Protein AF-F2Z418-F1 (afdb_monomer_lite)

Foldseek 3Di:
DDDPPPDPVVVVVVVVVVVVVVVVVPPPPPQQFDQDPNDTHGDLVVLVVLLVVLVVVLVVLVVVLVVVVCVVCVVPPCPPVDDPPPDPCPPQDDDPDPVSVVPDDPLVNLVSLLVVLVVCLVVLVVVLVVLVVDPPRDPSSNVSSVVSNVSSVSSNVSSVSSNVCVVPPVVVVVVVVVD

Organism: Mus musculus (NCBI:txid10090)

Structure (mmCIF, N/CA/C/O backbone):
data_AF-F2Z418-F1
#
_entry.id   AF-F2Z418-F1
#
loop_
_atom_site.group_PDB
_atom_site.id
_atom_site.type_symbol
_atom_site.label_atom_id
_atom_site.label_alt_id
_atom_site.label_comp_id
_atom_site.label_asym_id
_atom_site.label_entity_id
_atom_site.label_seq_id
_atom_site.pdbx_PDB_ins_code
_atom_site.Cartn_x
_atom_site.Cartn_y
_atom_site.Cartn_z
_atom_site.occupancy
_atom_site.B_iso_or_equiv
_atom_site.auth_seq_id
_atom_site.auth_comp_id
_atom_site.auth_asym_id
_atom_site.auth_atom_id
_atom_site.pdbx_PDB_model_num
ATOM 1 N N . MET A 1 1 ? 20.735 75.471 -11.547 1.00 43.81 1 MET A N 1
ATOM 2 C CA . MET A 1 1 ? 19.472 74.752 -11.283 1.00 43.81 1 MET A CA 1
ATOM 3 C C . MET A 1 1 ? 19.296 73.677 -12.340 1.00 43.81 1 MET A C 1
ATOM 5 O O . MET A 1 1 ? 19.101 74.031 -13.490 1.00 43.81 1 MET A O 1
ATOM 9 N N . LEU A 1 2 ? 19.394 72.404 -11.956 1.00 33.88 2 LEU A N 1
ATOM 10 C CA . LEU A 1 2 ? 18.584 71.303 -12.493 1.00 33.88 2 LEU A CA 1
ATOM 11 C C . LEU A 1 2 ? 18.758 70.121 -11.517 1.00 33.88 2 LEU A C 1
ATOM 13 O O . LEU A 1 2 ? 19.900 69.720 -11.293 1.00 33.88 2 LEU A O 1
ATOM 17 N N . PRO A 1 3 ? 17.700 69.610 -10.867 1.00 46.19 3 PRO A N 1
ATOM 18 C CA . PRO A 1 3 ? 17.830 68.456 -9.989 1.00 46.19 3 PRO A CA 1
ATOM 19 C C . PRO A 1 3 ? 17.928 67.183 -10.838 1.00 46.19 3 PRO A C 1
ATOM 21 O O . PRO A 1 3 ? 17.143 66.981 -11.765 1.00 46.19 3 PRO A O 1
ATOM 24 N N . SER A 1 4 ? 18.899 66.326 -10.527 1.00 49.91 4 SER A N 1
ATOM 25 C CA . SER A 1 4 ? 18.978 64.977 -11.076 1.00 49.91 4 SER A CA 1
ATOM 26 C C . SER A 1 4 ? 17.760 64.180 -10.605 1.00 49.91 4 SER A C 1
ATOM 28 O O . SER A 1 4 ? 17.592 63.900 -9.419 1.00 49.91 4 SER A O 1
ATOM 30 N N . LEU A 1 5 ? 16.881 63.830 -11.545 1.00 47.84 5 LEU A N 1
ATOM 31 C CA . LEU A 1 5 ? 15.808 62.872 -11.309 1.00 47.84 5 LEU A CA 1
ATOM 32 C C . LEU A 1 5 ? 16.441 61.514 -11.004 1.00 47.84 5 LEU A C 1
ATOM 34 O O . LEU A 1 5 ? 16.926 60.823 -11.898 1.00 47.84 5 LEU A O 1
ATOM 38 N N . ILE A 1 6 ? 16.437 61.142 -9.725 1.00 53.72 6 ILE A N 1
ATOM 39 C CA . ILE A 1 6 ? 16.646 59.766 -9.282 1.00 53.72 6 ILE A CA 1
ATOM 40 C C . ILE A 1 6 ? 15.606 58.920 -10.016 1.00 53.72 6 ILE A C 1
ATOM 42 O O . ILE A 1 6 ? 14.406 59.042 -9.785 1.00 53.72 6 ILE A O 1
ATOM 46 N N . GLN A 1 7 ? 16.095 58.135 -10.970 1.00 57.09 7 GLN A N 1
ATOM 47 C CA . GLN A 1 7 ? 15.332 57.346 -11.922 1.00 57.09 7 GLN A CA 1
ATOM 48 C C . GLN A 1 7 ? 14.383 56.376 -11.186 1.00 57.09 7 GLN A C 1
ATOM 50 O O . GLN A 1 7 ? 14.844 55.346 -10.683 1.00 57.09 7 GLN A O 1
ATOM 55 N N . PRO A 1 8 ? 13.057 56.636 -11.166 1.00 55.50 8 PRO A N 1
ATOM 56 C CA . PRO A 1 8 ? 12.085 55.776 -10.480 1.00 55.50 8 PRO A CA 1
ATOM 57 C C . PRO A 1 8 ? 12.029 54.370 -11.094 1.00 55.50 8 PRO A C 1
ATOM 59 O O . PRO A 1 8 ? 11.640 53.404 -10.443 1.00 55.50 8 PRO A O 1
ATOM 62 N N . CYS A 1 9 ? 12.479 54.241 -12.347 1.00 56.84 9 CYS A N 1
ATOM 63 C CA . CYS A 1 9 ? 12.524 52.973 -13.065 1.00 56.84 9 CYS A CA 1
ATOM 64 C C . CYS A 1 9 ? 13.502 51.966 -12.446 1.00 56.84 9 CYS A C 1
ATOM 66 O O . CYS A 1 9 ? 13.257 50.772 -12.554 1.00 56.84 9 CYS A O 1
ATOM 68 N N . SER A 1 10 ? 14.579 52.416 -11.785 1.00 62.06 10 SER A N 1
ATOM 69 C CA . SER A 1 10 ? 15.568 51.504 -11.184 1.00 62.06 10 SER A CA 1
ATOM 70 C C . SER A 1 10 ? 14.983 50.765 -9.976 1.00 62.06 10 SER A C 1
ATOM 72 O O . SER A 1 10 ? 15.127 49.553 -9.841 1.00 62.06 10 SER A O 1
ATOM 74 N N . TRP A 1 11 ? 14.226 51.480 -9.139 1.00 60.66 11 TRP A N 1
ATOM 75 C CA . TRP A 1 11 ? 13.575 50.901 -7.962 1.00 60.66 11 TRP A CA 1
ATOM 76 C C . TRP A 1 11 ? 12.407 49.995 -8.342 1.00 60.66 11 TRP A C 1
ATOM 78 O O . TRP A 1 11 ? 12.240 48.937 -7.744 1.00 60.66 11 TRP A O 1
ATOM 88 N N . ILE A 1 12 ? 11.645 50.360 -9.376 1.00 71.00 12 ILE A N 1
ATOM 89 C CA . ILE A 1 12 ? 10.566 49.517 -9.908 1.00 71.00 12 ILE A CA 1
ATOM 90 C C . ILE A 1 12 ? 11.133 48.216 -10.499 1.00 71.00 12 ILE A C 1
ATOM 92 O O . ILE A 1 12 ? 10.580 47.151 -10.235 1.00 71.00 12 ILE A O 1
ATOM 96 N N . LEU A 1 13 ? 12.260 48.271 -11.226 1.00 65.69 13 LEU A N 1
ATOM 97 C CA . LEU A 1 13 ? 12.924 47.069 -11.747 1.00 65.69 13 LEU A CA 1
ATOM 98 C C . LEU A 1 13 ? 13.424 46.157 -10.621 1.00 65.69 13 LEU A C 1
ATOM 100 O O . LEU A 1 13 ? 13.239 44.944 -10.684 1.00 65.69 13 LEU A O 1
ATOM 104 N N . LEU A 1 14 ? 14.036 46.740 -9.586 1.00 68.50 14 LEU A N 1
ATOM 105 C CA . LEU A 1 14 ? 14.530 46.002 -8.423 1.00 68.50 14 LEU A CA 1
ATOM 106 C C . LEU A 1 14 ? 13.383 45.343 -7.647 1.00 68.50 14 LEU A C 1
ATOM 108 O O . LEU A 1 14 ? 13.496 44.179 -7.274 1.00 68.50 14 LEU A O 1
ATOM 112 N N . LEU A 1 15 ? 12.256 46.037 -7.463 1.00 66.81 15 LEU A N 1
ATOM 113 C CA . LEU A 1 15 ? 11.061 45.475 -6.828 1.00 66.81 15 LEU A CA 1
ATOM 114 C C . LEU A 1 15 ? 10.444 44.341 -7.660 1.00 66.81 15 LEU A C 1
ATOM 116 O O . LEU A 1 15 ? 10.062 43.319 -7.096 1.00 66.81 15 LEU A O 1
ATOM 120 N N . LEU A 1 16 ? 10.399 44.475 -8.990 1.00 64.38 16 LEU A N 1
ATOM 121 C CA . LEU A 1 16 ? 9.951 43.413 -9.901 1.00 64.38 16 LEU A CA 1
ATOM 122 C C . LEU A 1 16 ? 10.856 42.173 -9.845 1.00 64.38 16 LEU A C 1
ATOM 124 O O . LEU A 1 16 ? 10.342 41.058 -9.790 1.00 64.38 16 LEU A O 1
ATOM 128 N N . LEU A 1 17 ? 12.180 42.362 -9.806 1.00 61.75 17 LEU A N 1
ATOM 129 C CA . LEU A 1 17 ? 13.175 41.284 -9.704 1.00 61.75 17 LEU A CA 1
ATOM 130 C C . LEU A 1 17 ? 13.129 40.563 -8.348 1.00 61.75 17 LEU A C 1
ATOM 132 O O . LEU A 1 17 ? 13.265 39.341 -8.282 1.00 61.75 17 LEU A O 1
ATOM 136 N N . VAL A 1 18 ? 12.915 41.301 -7.257 1.00 62.25 18 VAL A N 1
ATOM 137 C CA . VAL A 1 18 ? 12.762 40.715 -5.917 1.00 62.25 18 VAL A CA 1
ATOM 138 C C . VAL A 1 18 ? 11.432 39.967 -5.806 1.00 62.25 18 VAL A C 1
ATOM 140 O O . VAL A 1 18 ? 11.404 38.872 -5.249 1.00 62.25 18 VAL A O 1
ATOM 143 N N . ASN A 1 19 ? 10.350 40.493 -6.391 1.00 57.19 19 ASN A N 1
ATOM 144 C CA . ASN A 1 19 ? 9.039 39.845 -6.376 1.00 57.19 19 ASN A CA 1
ATOM 145 C C . ASN A 1 19 ? 9.010 38.565 -7.232 1.00 57.19 19 ASN A C 1
ATOM 147 O O . ASN A 1 19 ? 8.464 37.558 -6.793 1.00 57.19 19 ASN A O 1
ATOM 151 N N . SER A 1 20 ? 9.655 38.552 -8.406 1.00 58.31 20 SER A N 1
ATOM 152 C CA . SER A 1 20 ? 9.776 37.338 -9.231 1.00 58.31 20 SER A CA 1
ATOM 153 C C . SER A 1 20 ? 10.633 36.257 -8.562 1.00 58.31 20 SER A C 1
ATOM 155 O O . SER A 1 20 ? 10.302 35.075 -8.639 1.00 58.31 20 SER A O 1
ATOM 157 N N . SER A 1 21 ? 11.681 36.656 -7.834 1.00 54.12 21 SER A N 1
ATOM 158 C CA . SER A 1 21 ? 12.529 35.737 -7.061 1.00 54.12 21 SER A CA 1
ATOM 159 C C . SER A 1 21 ? 11.812 35.162 -5.832 1.00 54.12 21 SER A C 1
ATOM 161 O O . SER A 1 21 ? 12.038 34.008 -5.467 1.00 54.12 21 SER A O 1
ATOM 163 N N . LEU A 1 22 ? 10.932 35.945 -5.193 1.00 54.19 22 LEU A N 1
ATOM 164 C CA . LEU A 1 22 ? 10.116 35.489 -4.061 1.00 54.19 22 LEU A CA 1
ATOM 165 C C . LEU A 1 22 ? 8.978 34.561 -4.505 1.00 54.19 22 LEU A C 1
ATOM 167 O O . LEU A 1 22 ? 8.690 33.581 -3.820 1.00 54.19 22 LEU A O 1
ATOM 171 N N . LEU A 1 23 ? 8.362 34.848 -5.657 1.00 53.22 23 LEU A N 1
ATOM 172 C CA . LEU A 1 23 ? 7.296 34.030 -6.242 1.00 53.22 23 LEU A CA 1
ATOM 173 C C . LEU A 1 23 ? 7.786 32.624 -6.612 1.00 53.22 23 LEU A C 1
ATOM 175 O O . LEU A 1 23 ? 7.026 31.669 -6.484 1.00 53.22 23 LEU A O 1
ATOM 179 N N . TRP A 1 24 ? 9.060 32.470 -6.986 1.00 48.22 24 TRP A N 1
ATOM 180 C CA . TRP A 1 24 ? 9.630 31.159 -7.318 1.00 48.22 24 TRP A CA 1
ATOM 181 C C . TRP A 1 24 ? 9.896 30.276 -6.089 1.00 48.22 24 TRP A C 1
ATOM 183 O O . TRP A 1 24 ? 9.988 29.059 -6.208 1.00 48.22 24 TRP A O 1
ATOM 193 N N . LYS A 1 25 ? 9.988 30.853 -4.886 1.00 44.81 25 LYS A N 1
ATOM 194 C CA . LYS A 1 25 ? 10.380 30.104 -3.681 1.00 44.81 25 LYS A CA 1
ATOM 195 C C . LYS A 1 25 ? 9.259 29.231 -3.098 1.00 44.81 25 LYS A C 1
ATOM 197 O O . LYS A 1 25 ? 9.546 28.374 -2.270 1.00 44.81 25 LYS A O 1
ATOM 202 N N . ASN A 1 26 ? 8.015 29.423 -3.550 1.00 50.09 26 ASN A N 1
ATOM 203 C CA . ASN A 1 26 ? 6.828 28.702 -3.067 1.00 50.09 26 ASN A CA 1
ATOM 204 C C . ASN A 1 26 ? 6.080 27.926 -4.160 1.00 50.09 26 ASN A C 1
ATOM 206 O O . ASN A 1 26 ? 4.985 27.421 -3.913 1.00 50.09 26 ASN A O 1
ATOM 210 N N . VAL A 1 27 ? 6.651 27.798 -5.357 1.00 48.88 27 VAL A N 1
ATOM 211 C CA . VAL A 1 27 ? 6.151 26.811 -6.311 1.00 48.88 27 VAL A CA 1
ATOM 212 C C . VAL A 1 27 ? 6.797 25.498 -5.901 1.00 48.88 27 VAL A C 1
ATOM 214 O O . VAL A 1 27 ? 7.941 25.234 -6.263 1.00 48.88 27 VAL A O 1
ATOM 217 N N . ALA A 1 28 ? 6.091 24.691 -5.103 1.00 43.53 28 ALA A N 1
ATOM 218 C CA . ALA A 1 28 ? 6.352 23.257 -5.107 1.00 43.53 28 ALA A CA 1
ATOM 219 C C . ALA A 1 28 ? 6.403 22.871 -6.585 1.00 43.53 28 ALA A C 1
ATOM 221 O O . ALA A 1 28 ? 5.426 23.112 -7.297 1.00 43.53 28 ALA A O 1
ATOM 222 N N . SER A 1 29 ? 7.570 22.444 -7.068 1.00 47.72 29 SER A N 1
ATOM 223 C CA . SER A 1 29 ? 7.765 22.103 -8.468 1.00 47.72 29 SER A CA 1
ATOM 224 C C . SER A 1 29 ? 6.748 21.024 -8.802 1.00 47.72 29 SER A C 1
ATOM 226 O O . SER A 1 29 ? 6.927 19.863 -8.440 1.00 47.72 29 SER A O 1
ATOM 228 N N . LEU A 1 30 ? 5.637 21.424 -9.422 1.00 48.41 30 LEU A N 1
ATOM 229 C CA . LEU A 1 30 ? 4.732 20.486 -10.057 1.00 48.41 30 LEU A CA 1
ATOM 230 C C . LEU A 1 30 ? 5.624 19.699 -11.027 1.00 48.41 30 LEU A C 1
ATOM 232 O O . LEU A 1 30 ? 6.373 20.360 -11.759 1.00 48.41 30 LEU A O 1
ATOM 236 N N . PRO A 1 31 ? 5.629 18.353 -11.003 1.00 52.22 31 PRO A N 1
ATOM 237 C CA . PRO A 1 31 ? 6.507 17.577 -11.869 1.00 52.22 31 PRO A CA 1
ATOM 238 C C . PRO A 1 31 ? 6.357 18.102 -13.292 1.00 52.22 31 PRO A C 1
ATOM 240 O O . PRO A 1 31 ? 5.231 18.243 -13.784 1.00 52.22 31 PRO A O 1
ATOM 243 N N . MET A 1 32 ? 7.470 18.493 -13.917 1.00 53.66 32 MET A N 1
ATOM 244 C CA . MET A 1 32 ? 7.433 18.994 -15.284 1.00 53.66 32 MET A CA 1
ATOM 245 C C . MET A 1 32 ? 6.982 17.837 -16.163 1.00 53.66 32 MET A C 1
ATOM 247 O O . MET A 1 32 ? 7.765 16.940 -16.445 1.00 53.66 32 MET A O 1
ATOM 251 N N . CYS A 1 33 ? 5.722 17.817 -16.583 1.00 61.41 33 CYS A N 1
ATOM 252 C CA . CYS A 1 33 ? 5.286 16.773 -17.489 1.00 61.41 33 CYS A CA 1
ATOM 253 C C . CYS A 1 33 ? 5.556 17.159 -18.939 1.00 61.41 33 CYS A C 1
ATOM 255 O O . CYS A 1 33 ? 5.308 18.286 -19.374 1.00 61.41 33 CYS A O 1
ATOM 257 N N . ALA A 1 34 ? 6.058 16.198 -19.708 1.00 60.84 34 ALA A N 1
ATOM 258 C CA . ALA A 1 34 ? 6.171 16.325 -21.147 1.00 60.84 34 ALA A CA 1
ATOM 259 C C . ALA A 1 34 ? 4.791 16.094 -21.776 1.00 60.84 34 ALA A C 1
ATOM 261 O O . ALA A 1 34 ? 4.156 15.062 -21.551 1.00 60.84 34 ALA A O 1
ATOM 262 N N . MET A 1 35 ? 4.323 17.040 -22.588 1.00 67.56 35 MET A N 1
ATOM 263 C CA . MET A 1 35 ? 3.088 16.871 -23.352 1.00 67.56 35 MET A CA 1
ATOM 264 C C . MET A 1 35 ? 3.362 16.037 -24.608 1.00 67.56 35 MET A C 1
ATOM 266 O O . MET A 1 35 ? 4.176 16.420 -25.448 1.00 67.56 35 MET A O 1
ATOM 270 N N . ARG A 1 36 ? 2.666 14.907 -24.768 1.00 60.62 36 ARG A N 1
ATOM 271 C CA . ARG A 1 36 ? 2.686 14.089 -25.993 1.00 60.62 36 ARG A CA 1
ATOM 272 C C . ARG A 1 36 ? 1.272 13.599 -26.298 1.00 60.62 36 ARG A C 1
ATOM 274 O O . ARG A 1 36 ? 0.646 12.981 -25.447 1.00 60.62 36 ARG A O 1
ATOM 281 N N . ASN A 1 37 ? 0.767 13.844 -27.509 1.00 64.94 37 ASN A N 1
ATOM 282 C CA . ASN A 1 37 ? -0.596 13.462 -27.926 1.00 64.94 37 ASN A CA 1
ATOM 283 C C . ASN A 1 37 ? -1.674 13.874 -26.898 1.00 64.94 37 ASN A C 1
ATOM 285 O O . ASN A 1 37 ? -2.446 13.027 -26.444 1.00 64.94 37 ASN A O 1
ATOM 289 N N . ASP A 1 38 ? -1.645 15.138 -26.463 1.00 69.38 38 ASP A N 1
ATOM 290 C CA . ASP A 1 38 ? -2.554 15.723 -25.461 1.00 69.38 38 ASP A CA 1
ATOM 291 C C . ASP A 1 38 ? -2.544 15.042 -24.079 1.00 69.38 38 ASP A C 1
ATOM 293 O O . ASP A 1 38 ? -3.426 15.271 -23.251 1.00 69.38 38 ASP A O 1
ATOM 297 N N . ARG A 1 39 ? -1.525 14.220 -23.795 1.00 56.28 39 ARG A N 1
ATOM 298 C CA . ARG A 1 39 ? -1.305 13.583 -22.494 1.00 56.28 39 ARG A CA 1
ATOM 299 C C . ARG A 1 39 ? -0.038 14.115 -21.835 1.00 56.28 39 ARG A C 1
ATOM 301 O O . ARG A 1 39 ? 0.994 14.283 -22.481 1.00 56.28 39 ARG A O 1
ATOM 308 N N . CYS A 1 40 ? -0.150 14.361 -20.537 1.00 66.75 40 CYS A N 1
ATOM 309 C CA . CYS A 1 40 ? 0.916 14.792 -19.641 1.00 66.75 40 CYS A CA 1
ATOM 310 C C . CYS A 1 40 ? 1.675 13.542 -19.169 1.00 66.75 40 CYS A C 1
ATOM 312 O O . CYS A 1 40 ? 1.115 12.706 -18.461 1.00 66.75 40 CYS A O 1
ATOM 314 N N . PHE A 1 41 ? 2.922 13.377 -19.612 1.00 61.62 41 PHE A N 1
ATOM 315 C CA . PHE A 1 41 ? 3.798 12.276 -19.209 1.00 61.62 41 PHE A CA 1
ATOM 316 C C . PHE A 1 41 ? 4.782 12.769 -18.152 1.00 61.62 41 PHE A C 1
ATOM 318 O O . PHE A 1 41 ? 5.554 13.689 -18.418 1.00 61.62 41 PHE A O 1
ATOM 325 N N . MET A 1 42 ? 4.766 12.161 -16.966 1.00 69.12 42 MET A N 1
ATOM 326 C CA . MET A 1 42 ? 5.825 12.378 -15.979 1.00 69.12 42 MET A CA 1
ATOM 327 C C . MET A 1 42 ? 7.116 11.706 -16.450 1.00 69.12 42 MET A C 1
ATOM 329 O O . MET A 1 42 ? 7.071 10.663 -17.113 1.00 69.12 42 MET A O 1
ATOM 333 N N . PHE A 1 43 ? 8.266 12.290 -16.116 1.00 76.75 43 PHE A N 1
ATOM 334 C CA . PHE A 1 43 ? 9.541 11.633 -16.370 1.00 76.75 43 PHE A CA 1
ATOM 335 C C . PHE A 1 43 ? 9.666 10.365 -15.515 1.00 76.75 43 PHE A C 1
ATOM 337 O O . PHE A 1 43 ? 9.040 10.224 -14.460 1.00 76.75 43 PHE A O 1
ATOM 344 N N . PHE A 1 44 ? 10.472 9.417 -15.996 1.00 82.69 44 PHE A N 1
ATOM 345 C CA . PHE A 1 44 ? 10.763 8.180 -15.270 1.00 82.69 44 PHE A CA 1
ATOM 346 C C . PHE A 1 44 ? 11.314 8.477 -13.867 1.00 82.69 44 PHE A C 1
ATOM 348 O O . PHE A 1 44 ? 10.866 7.872 -12.900 1.00 82.69 44 PHE A O 1
ATOM 355 N N . GLU A 1 45 ? 12.230 9.444 -13.764 1.00 84.31 45 GLU A N 1
ATOM 356 C CA . GLU A 1 45 ? 12.836 9.891 -12.505 1.00 84.31 45 GLU A CA 1
ATOM 357 C C . GLU A 1 45 ? 11.783 10.445 -11.539 1.00 84.31 45 GLU A C 1
ATOM 359 O O . GLU A 1 45 ? 11.629 9.893 -10.454 1.00 84.31 45 GLU A O 1
ATOM 364 N N . ASP A 1 46 ? 10.959 11.406 -11.972 1.00 85.62 46 ASP A N 1
ATOM 365 C CA . ASP A 1 46 ? 9.867 11.959 -11.155 1.00 85.62 46 ASP A CA 1
ATOM 366 C C . ASP A 1 46 ? 8.901 10.871 -10.661 1.00 85.62 46 ASP A C 1
ATOM 368 O O . ASP A 1 46 ? 8.467 10.865 -9.508 1.00 85.62 46 ASP A O 1
ATOM 372 N N . THR A 1 47 ? 8.555 9.923 -11.539 1.00 87.38 47 THR A N 1
ATOM 373 C CA . THR A 1 47 ? 7.649 8.817 -11.201 1.00 87.38 47 THR A CA 1
ATOM 374 C C . THR A 1 47 ? 8.283 7.892 -10.165 1.00 87.38 47 THR A C 1
ATOM 376 O O . THR A 1 47 ? 7.616 7.464 -9.221 1.00 87.38 47 THR A O 1
ATOM 379 N N . PHE A 1 48 ? 9.573 7.596 -10.323 1.00 88.31 48 PHE A N 1
ATOM 380 C CA . PHE A 1 48 ? 10.332 6.761 -9.404 1.00 88.31 48 PHE A CA 1
ATOM 381 C C . PHE A 1 48 ? 10.495 7.426 -8.033 1.00 88.31 48 PHE A C 1
ATOM 383 O O . PHE A 1 48 ? 10.240 6.790 -7.009 1.00 88.31 48 PHE A O 1
ATOM 390 N N . GLU A 1 49 ? 10.850 8.711 -7.998 1.00 89.81 49 GLU A N 1
ATOM 391 C CA . GLU A 1 49 ? 10.976 9.489 -6.764 1.00 89.81 49 GLU A CA 1
ATOM 392 C C . GLU A 1 49 ? 9.643 9.598 -6.021 1.00 89.81 49 GLU A C 1
ATOM 394 O O . GLU A 1 49 ? 9.583 9.357 -4.811 1.00 89.81 49 GLU A O 1
ATOM 399 N N . LEU A 1 50 ? 8.554 9.890 -6.739 1.00 90.31 50 LEU A N 1
ATOM 400 C CA . LEU A 1 50 ? 7.219 9.962 -6.156 1.00 90.31 50 LEU A CA 1
ATOM 401 C C . LEU A 1 50 ? 6.788 8.611 -5.572 1.00 90.31 50 LEU A C 1
ATOM 403 O O . LEU A 1 50 ? 6.328 8.559 -4.429 1.00 90.31 50 LEU A O 1
ATOM 407 N N . ALA A 1 51 ? 6.961 7.515 -6.318 1.00 90.94 51 ALA A N 1
ATOM 408 C CA . ALA A 1 51 ? 6.630 6.172 -5.843 1.00 90.94 51 ALA A CA 1
ATOM 409 C C . ALA A 1 51 ? 7.465 5.780 -4.611 1.00 90.94 51 ALA A C 1
ATOM 411 O O . ALA A 1 51 ? 6.924 5.230 -3.647 1.00 90.94 51 ALA A O 1
ATOM 412 N N . GLY A 1 52 ? 8.761 6.108 -4.603 1.00 90.94 52 GLY A N 1
ATOM 413 C CA . GLY A 1 52 ? 9.650 5.884 -3.464 1.00 90.94 52 GLY A CA 1
ATOM 414 C C . GLY A 1 52 ? 9.234 6.682 -2.226 1.00 90.94 52 GLY A C 1
ATOM 415 O O . GLY A 1 52 ? 9.128 6.121 -1.133 1.00 90.94 52 GLY A O 1
ATOM 416 N N . SER A 1 53 ? 8.924 7.968 -2.398 1.00 93.62 53 SER A N 1
ATOM 417 C CA . SER A 1 53 ? 8.444 8.841 -1.321 1.00 93.62 53 SER A CA 1
ATOM 418 C C . SER A 1 53 ? 7.119 8.348 -0.736 1.00 93.62 53 SER A C 1
ATOM 420 O O . SER A 1 53 ? 6.980 8.220 0.482 1.00 93.62 53 SER A O 1
ATOM 422 N N . LEU A 1 54 ? 6.146 7.992 -1.579 1.00 95.12 54 LEU A N 1
ATOM 423 C CA . LEU A 1 54 ? 4.874 7.425 -1.125 1.00 95.12 54 LEU A CA 1
ATOM 424 C C . LEU A 1 54 ? 5.073 6.099 -0.382 1.00 95.12 54 LEU A C 1
ATOM 426 O O . LEU A 1 54 ? 4.492 5.917 0.685 1.00 95.12 54 LEU A O 1
ATOM 430 N N . SER A 1 55 ? 5.937 5.215 -0.888 1.00 94.75 55 SER A N 1
ATOM 431 C CA . SER A 1 55 ? 6.278 3.943 -0.231 1.00 94.75 55 SER A CA 1
ATOM 432 C C . SER A 1 55 ? 6.881 4.158 1.159 1.00 94.75 55 SER A C 1
ATOM 434 O O . SER A 1 55 ? 6.525 3.466 2.114 1.00 94.75 55 SER A O 1
ATOM 436 N N . HIS A 1 56 ? 7.759 5.155 1.302 1.00 95.12 56 HIS A N 1
ATOM 437 C CA . HIS A 1 56 ? 8.327 5.525 2.596 1.00 95.12 56 HIS A CA 1
ATOM 438 C C . HIS A 1 56 ? 7.256 6.042 3.567 1.00 95.12 56 HIS A C 1
ATOM 440 O O . HIS A 1 56 ? 7.196 5.591 4.711 1.00 95.12 56 HIS A O 1
ATOM 446 N N . ASN A 1 57 ? 6.369 6.925 3.100 1.00 96.38 57 ASN A N 1
ATOM 447 C CA . ASN A 1 57 ? 5.255 7.431 3.903 1.00 96.38 57 ASN A CA 1
ATOM 448 C C . ASN A 1 57 ? 4.307 6.309 4.354 1.00 96.38 57 ASN A C 1
ATOM 450 O O . ASN A 1 57 ? 3.907 6.282 5.514 1.00 96.38 57 ASN A O 1
ATOM 454 N N . ILE A 1 58 ? 3.993 5.349 3.475 1.00 96.50 58 ILE A N 1
ATOM 455 C CA . ILE A 1 58 ? 3.181 4.172 3.825 1.00 96.50 58 ILE A CA 1
ATOM 456 C C . ILE A 1 58 ? 3.832 3.384 4.965 1.00 96.50 58 ILE A C 1
ATOM 458 O O . ILE A 1 58 ? 3.143 3.010 5.908 1.00 96.50 58 ILE A O 1
ATOM 462 N N . SER A 1 59 ? 5.148 3.153 4.911 1.00 96.44 59 SER A N 1
ATOM 463 C CA . SER A 1 59 ? 5.869 2.422 5.964 1.00 96.44 59 SER A CA 1
ATOM 464 C C . SER A 1 59 ? 5.706 3.079 7.342 1.00 96.44 59 SER A C 1
ATOM 466 O O . SER A 1 59 ? 5.413 2.403 8.331 1.00 96.44 59 SER A O 1
ATOM 468 N N . ILE A 1 60 ? 5.814 4.411 7.393 1.00 96.62 60 ILE A N 1
ATOM 469 C CA . ILE A 1 60 ? 5.594 5.191 8.617 1.00 96.62 60 ILE A CA 1
ATOM 470 C C . ILE A 1 60 ? 4.138 5.054 9.082 1.00 96.62 60 ILE A C 1
ATOM 472 O O . ILE A 1 60 ? 3.889 4.683 10.229 1.00 96.62 60 ILE A O 1
ATOM 476 N N . GLU A 1 61 ? 3.169 5.285 8.193 1.00 96.75 61 GLU A N 1
ATOM 477 C CA . GLU A 1 61 ? 1.748 5.237 8.549 1.00 96.75 61 GLU A CA 1
ATOM 478 C C . GLU A 1 61 ? 1.288 3.849 9.001 1.00 96.75 61 GLU A C 1
ATOM 480 O O . GLU A 1 61 ? 0.483 3.756 9.927 1.00 96.75 61 GLU A O 1
ATOM 485 N N . VAL A 1 62 ? 1.809 2.773 8.403 1.00 96.06 62 VAL A N 1
ATOM 486 C CA . VAL A 1 62 ? 1.540 1.390 8.826 1.00 96.06 62 VAL A CA 1
ATOM 487 C C . VAL A 1 62 ? 2.066 1.149 10.240 1.00 96.06 62 VAL A C 1
ATOM 489 O O . VAL A 1 62 ? 1.357 0.567 11.062 1.00 96.06 62 VAL A O 1
ATOM 492 N N . SER A 1 63 ? 3.274 1.625 10.554 1.00 96.00 63 SER A N 1
ATOM 493 C CA . SER A 1 63 ? 3.838 1.516 11.905 1.00 96.00 63 SER A CA 1
ATOM 494 C C . SER A 1 63 ? 2.988 2.264 12.937 1.00 96.00 63 SER A C 1
ATOM 496 O O . SER A 1 63 ? 2.742 1.762 14.036 1.00 96.00 63 SER A O 1
ATOM 498 N N . GLU A 1 64 ? 2.513 3.458 12.591 1.00 96.25 64 GLU A N 1
ATOM 499 C CA . GLU A 1 64 ? 1.638 4.254 13.453 1.00 96.25 64 GLU A CA 1
ATOM 500 C C . GLU A 1 64 ? 0.256 3.611 13.617 1.00 96.25 64 GLU A C 1
ATOM 502 O O . GLU A 1 64 ? -0.243 3.518 14.736 1.00 96.25 64 GLU A O 1
ATOM 507 N N . LEU A 1 65 ? -0.345 3.112 12.531 1.00 95.88 65 LEU A N 1
ATOM 508 C CA . LEU A 1 65 ? -1.608 2.372 12.561 1.00 95.88 65 LEU A CA 1
ATOM 509 C C . LEU A 1 65 ? -1.508 1.163 13.493 1.00 95.88 65 LEU A C 1
ATOM 511 O O . LEU A 1 65 ? -2.377 0.960 14.339 1.00 95.88 65 LEU A O 1
ATOM 515 N N . PHE A 1 66 ? -0.436 0.380 13.361 1.00 92.56 66 PHE A N 1
ATOM 516 C CA . PHE A 1 66 ? -0.205 -0.788 14.201 1.00 92.56 66 PHE A CA 1
ATOM 517 C C . PHE A 1 66 ? -0.036 -0.403 15.677 1.00 92.56 66 PHE A C 1
ATOM 519 O O . PHE A 1 66 ? -0.586 -1.064 16.556 1.00 92.56 66 PHE A O 1
ATOM 526 N N . THR A 1 67 ? 0.654 0.707 15.949 1.00 93.88 67 THR A N 1
ATOM 527 C CA . THR A 1 67 ? 0.828 1.242 17.308 1.00 93.88 67 THR A CA 1
ATOM 528 C C . THR A 1 67 ? -0.506 1.666 17.929 1.00 93.88 67 THR A C 1
ATOM 530 O O . THR A 1 67 ? -0.803 1.291 19.064 1.00 93.88 67 THR A O 1
ATOM 533 N N . GLU A 1 68 ? -1.340 2.410 17.195 1.00 94.94 68 GLU A N 1
ATOM 534 C CA . GLU A 1 68 ? -2.667 2.821 17.674 1.00 94.94 68 GLU A CA 1
ATOM 535 C C . GLU A 1 68 ? -3.593 1.616 17.884 1.00 94.94 68 GLU A C 1
ATOM 537 O O . GLU A 1 68 ? -4.323 1.560 18.877 1.00 94.94 68 GLU A O 1
ATOM 542 N N . PHE A 1 69 ? -3.512 0.614 17.005 1.00 92.06 69 PHE A N 1
ATOM 543 C CA . PHE A 1 69 ? -4.243 -0.642 17.146 1.00 92.06 69 PHE A CA 1
ATOM 544 C C . PHE A 1 69 ? -3.831 -1.409 18.411 1.00 92.06 69 PHE A C 1
ATOM 546 O O . PHE A 1 69 ? -4.688 -1.730 19.237 1.00 92.06 69 PHE A O 1
ATOM 553 N N . GLU A 1 70 ? -2.533 -1.666 18.616 1.00 90.88 70 GLU A N 1
ATOM 554 C CA . GLU A 1 70 ? -2.045 -2.378 19.808 1.00 90.88 70 GLU A CA 1
ATOM 555 C C . GLU A 1 70 ? -2.396 -1.629 21.100 1.00 90.88 70 GLU A C 1
ATOM 557 O O . GLU A 1 70 ? -2.767 -2.249 22.097 1.00 90.88 70 GLU A O 1
ATOM 562 N N . LYS A 1 71 ? -2.326 -0.294 21.086 1.00 92.25 71 LYS A N 1
ATOM 563 C CA . LYS A 1 71 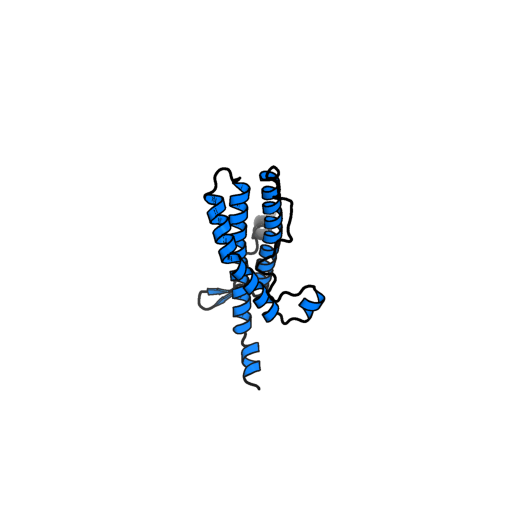? -2.707 0.545 22.226 1.00 92.25 71 LYS A CA 1
ATOM 564 C C . LYS A 1 71 ? -4.196 0.420 22.542 1.00 92.25 71 LYS A C 1
ATOM 566 O O . LYS A 1 71 ? -4.551 0.182 23.700 1.00 92.25 71 LYS A O 1
ATOM 571 N N . HIS A 1 72 ? -5.057 0.565 21.536 1.00 92.19 72 HIS A N 1
ATOM 572 C CA . HIS A 1 72 ? -6.507 0.518 21.716 1.00 92.19 72 HIS A CA 1
ATOM 573 C C . HIS A 1 72 ? -6.986 -0.859 22.200 1.00 92.19 72 HIS A C 1
ATOM 575 O O . HIS A 1 72 ? -7.805 -0.941 23.114 1.00 92.19 72 HIS A O 1
ATOM 581 N N . TYR A 1 73 ? -6.422 -1.940 21.657 1.00 89.44 73 TYR A N 1
ATOM 582 C CA . TYR A 1 73 ? -6.802 -3.315 21.996 1.00 89.44 73 TYR A CA 1
ATOM 583 C C . TYR A 1 73 ? -5.876 -3.983 23.026 1.00 89.44 73 TYR A C 1
ATOM 585 O O . TYR A 1 73 ? -5.899 -5.201 23.193 1.00 89.44 73 TYR A O 1
ATOM 593 N N . SER A 1 74 ? -5.091 -3.199 23.768 1.00 89.88 74 SER A N 1
ATOM 594 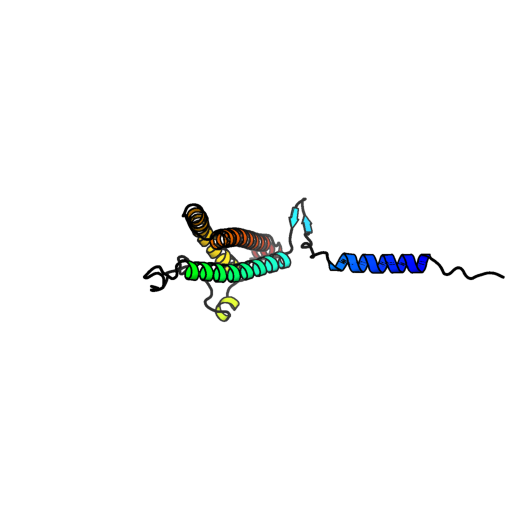C CA . SER A 1 74 ? -4.101 -3.691 24.743 1.00 89.88 74 SER A CA 1
ATOM 595 C C . SER A 1 74 ? -4.681 -4.590 25.842 1.00 89.88 74 SER A C 1
ATOM 597 O O . SER A 1 74 ? -3.980 -5.456 26.362 1.00 89.88 74 SER A O 1
ATOM 599 N N . ASN A 1 75 ? -5.963 -4.415 26.170 1.00 88.69 75 ASN A N 1
ATOM 600 C CA . ASN A 1 75 ? -6.670 -5.206 27.178 1.00 88.69 75 ASN A CA 1
ATOM 601 C C . ASN A 1 75 ? -7.246 -6.529 26.639 1.00 88.69 75 ASN A C 1
ATOM 603 O O . ASN A 1 75 ? -7.834 -7.280 27.413 1.00 88.69 75 ASN A O 1
ATOM 607 N N . VAL A 1 76 ? -7.124 -6.817 25.337 1.00 86.31 76 VAL A N 1
ATOM 608 C CA . VAL A 1 76 ? -7.635 -8.053 24.726 1.00 86.31 76 VAL A CA 1
ATOM 609 C C . VAL A 1 76 ? -6.645 -9.198 24.990 1.00 86.31 76 VAL A C 1
ATOM 611 O O . VAL A 1 76 ? -5.523 -9.163 24.473 1.00 86.31 76 VAL A O 1
ATOM 614 N N . PRO A 1 77 ? -7.021 -10.232 25.773 1.00 83.25 77 PRO A N 1
ATOM 615 C CA . PRO A 1 77 ? -6.131 -11.353 26.066 1.00 83.25 77 PRO A CA 1
ATOM 616 C C . PRO A 1 77 ? -5.716 -12.092 24.789 1.00 83.25 77 PRO A C 1
ATOM 618 O O . PRO A 1 77 ? -6.529 -12.284 23.887 1.00 83.25 77 PRO A O 1
ATOM 621 N N . GLY A 1 78 ? -4.454 -12.515 24.707 1.00 77.69 78 GLY A N 1
ATOM 622 C CA . GLY A 1 78 ? -3.935 -13.285 23.572 1.00 77.69 78 GLY A CA 1
ATOM 623 C C . GLY A 1 78 ? -3.643 -12.476 22.302 1.00 77.69 78 GLY A C 1
ATOM 624 O O . GLY A 1 78 ? -3.006 -13.000 21.397 1.00 77.69 78 GLY A O 1
ATOM 625 N N . LEU A 1 79 ? -4.003 -11.185 22.231 1.00 76.94 79 LEU A N 1
ATOM 626 C CA . LEU A 1 79 ? -3.677 -10.342 21.070 1.00 76.94 79 LEU A CA 1
ATOM 627 C C . LEU A 1 79 ? -2.158 -10.176 20.874 1.00 76.94 79 LEU A C 1
ATOM 629 O O . LEU A 1 79 ? -1.669 -10.049 19.753 1.00 76.94 79 LEU A O 1
ATOM 633 N N . ARG A 1 80 ? -1.404 -10.195 21.980 1.00 68.19 80 ARG A N 1
ATOM 634 C CA . ARG A 1 80 ? 0.065 -10.111 21.988 1.00 68.19 80 ARG A CA 1
ATOM 635 C C . ARG A 1 80 ? 0.758 -11.472 22.001 1.00 68.19 80 ARG A C 1
ATOM 637 O O . ARG A 1 80 ? 1.975 -11.501 21.816 1.00 68.19 80 ARG A O 1
ATOM 644 N N . ASP A 1 81 ? 0.018 -12.569 22.172 1.00 71.81 81 ASP A N 1
ATOM 645 C CA . ASP A 1 81 ? 0.558 -13.929 22.069 1.00 71.81 81 ASP A CA 1
ATOM 646 C C . ASP A 1 81 ? 0.741 -14.260 20.584 1.00 71.81 81 ASP A C 1
ATOM 648 O O . ASP A 1 81 ? -0.051 -14.942 19.936 1.00 71.81 81 ASP A O 1
ATOM 652 N N . LYS A 1 82 ? 1.784 -13.662 20.005 1.00 61.53 82 LYS A N 1
ATOM 653 C CA . LYS A 1 82 ? 2.086 -13.723 18.579 1.00 61.53 82 LYS A CA 1
ATOM 654 C C . LYS A 1 82 ? 2.579 -15.127 18.224 1.00 61.53 82 LYS A C 1
ATOM 656 O O . LYS A 1 82 ? 3.766 -15.427 18.326 1.00 61.53 82 LYS A O 1
ATOM 661 N N . SER A 1 83 ? 1.675 -15.972 17.731 1.00 58.50 83 SER A N 1
ATOM 662 C CA . SER A 1 83 ? 2.060 -16.968 16.722 1.00 58.50 83 SER A CA 1
ATOM 663 C C . SER A 1 83 ? 2.752 -16.221 15.571 1.00 58.50 83 SER A C 1
ATOM 665 O O . SER A 1 83 ? 2.304 -15.115 15.249 1.00 58.50 83 SER A O 1
ATOM 667 N N . PRO A 1 84 ? 3.835 -16.743 14.959 1.00 59.25 84 PRO A N 1
ATOM 668 C CA . PRO A 1 84 ? 4.457 -16.077 13.822 1.00 59.25 84 PRO A CA 1
ATOM 669 C C . PRO A 1 84 ? 3.394 -15.854 12.747 1.00 59.25 84 PRO A C 1
ATOM 671 O O . PRO A 1 84 ? 2.877 -16.801 12.148 1.00 59.25 84 PRO A O 1
ATOM 674 N N . MET A 1 85 ? 3.028 -14.586 12.564 1.00 66.56 85 MET A N 1
ATOM 675 C CA . MET A 1 85 ? 1.978 -14.175 11.650 1.00 66.56 85 MET A CA 1
ATOM 676 C C . MET A 1 85 ? 2.467 -14.523 10.249 1.00 66.56 85 MET A C 1
ATOM 678 O O . MET A 1 85 ? 3.409 -13.920 9.738 1.00 66.56 85 MET A O 1
ATOM 682 N N . ARG A 1 86 ? 1.904 -15.580 9.661 1.00 80.00 86 ARG A N 1
ATOM 683 C CA . ARG A 1 86 ? 2.248 -15.974 8.297 1.00 80.00 86 ARG A CA 1
ATOM 684 C C . ARG A 1 86 ? 1.688 -14.913 7.361 1.00 80.00 86 ARG A C 1
ATOM 686 O O . ARG A 1 86 ? 0.485 -14.875 7.124 1.00 80.00 86 ARG A O 1
ATOM 693 N N . CYS A 1 87 ? 2.562 -14.055 6.848 1.00 87.75 87 CYS A N 1
ATOM 694 C CA . CYS A 1 87 ? 2.199 -13.091 5.819 1.00 87.75 87 CYS A CA 1
ATOM 695 C C . CYS A 1 87 ? 1.811 -13.845 4.545 1.00 87.75 87 CYS A C 1
ATOM 697 O O . CYS A 1 87 ? 2.550 -14.729 4.095 1.00 87.75 87 CYS A O 1
ATOM 699 N N . HIS A 1 88 ? 0.684 -13.481 3.934 1.00 91.31 88 HIS A N 1
ATOM 700 C CA . HIS A 1 88 ? 0.237 -14.092 2.681 1.00 91.31 88 HIS A CA 1
ATOM 701 C C . HIS A 1 88 ? 1.186 -13.801 1.517 1.00 91.31 88 HIS A C 1
ATOM 703 O O . HIS A 1 88 ? 1.181 -14.544 0.556 1.00 91.31 88 HIS A O 1
ATOM 709 N N . THR A 1 89 ? 2.046 -12.788 1.608 1.00 92.31 89 THR A N 1
ATOM 710 C CA . THR A 1 89 ? 3.056 -12.458 0.589 1.00 92.31 89 THR A CA 1
ATOM 711 C C . THR A 1 89 ? 4.373 -13.225 0.734 1.00 92.31 89 THR A C 1
ATOM 713 O O . THR A 1 89 ? 5.254 -13.072 -0.103 1.00 92.31 89 THR A O 1
ATOM 716 N N . SER A 1 90 ? 4.532 -14.063 1.765 1.00 89.56 90 SER A N 1
ATOM 717 C CA . SER A 1 90 ? 5.798 -14.764 2.060 1.00 89.56 90 SER A CA 1
ATOM 718 C C . SER A 1 90 ? 6.302 -15.693 0.949 1.00 89.56 90 SER A C 1
ATOM 720 O O . SER A 1 90 ? 7.487 -16.009 0.918 1.00 89.56 90 SER A O 1
ATOM 722 N N . PHE A 1 91 ? 5.429 -16.129 0.037 1.00 88.25 91 PHE A N 1
ATOM 723 C CA . PHE A 1 91 ? 5.805 -16.967 -1.105 1.00 88.25 91 PHE A CA 1
ATOM 724 C C . PHE A 1 91 ? 6.263 -16.163 -2.333 1.00 88.25 91 PHE A C 1
ATOM 726 O O . PHE A 1 91 ? 6.712 -16.761 -3.313 1.00 88.25 91 PHE A O 1
ATOM 733 N N . LEU A 1 92 ? 6.104 -14.835 -2.328 1.00 90.38 92 LEU A N 1
ATOM 734 C CA . LEU A 1 92 ? 6.467 -13.996 -3.466 1.00 90.38 92 LEU A CA 1
ATOM 735 C C . LEU A 1 92 ? 7.994 -13.875 -3.591 1.00 90.38 92 LEU A C 1
ATOM 737 O O . LEU A 1 92 ? 8.698 -13.821 -2.582 1.00 90.38 92 LEU A O 1
ATOM 741 N N . PRO A 1 93 ? 8.530 -13.807 -4.823 1.00 85.25 93 PRO A N 1
ATOM 742 C CA . PRO A 1 93 ? 9.965 -13.713 -5.052 1.00 85.25 93 PRO A CA 1
ATOM 743 C C . PRO A 1 93 ? 10.472 -12.309 -4.698 1.00 85.25 93 PRO A C 1
ATOM 745 O O . PRO A 1 93 ? 10.488 -11.406 -5.536 1.00 85.25 93 PRO A O 1
ATOM 748 N N . THR A 1 94 ? 10.899 -12.123 -3.450 1.00 88.56 94 THR A N 1
ATOM 749 C CA . THR A 1 94 ? 11.500 -10.876 -2.960 1.00 88.56 94 THR A CA 1
ATOM 750 C C . THR A 1 94 ? 12.978 -11.063 -2.641 1.00 88.56 94 THR A C 1
ATOM 752 O O . THR A 1 94 ? 13.339 -12.097 -2.077 1.00 88.56 94 THR A O 1
ATOM 755 N N . PRO A 1 95 ? 13.849 -10.087 -2.952 1.00 90.88 95 PRO A N 1
ATOM 756 C CA . PRO A 1 95 ? 15.219 -10.134 -2.466 1.00 90.88 95 PRO A CA 1
ATOM 757 C C . PRO A 1 95 ? 15.243 -10.033 -0.938 1.00 90.88 95 PRO A C 1
ATOM 759 O O . PRO A 1 95 ? 14.627 -9.141 -0.361 1.00 90.88 95 PRO 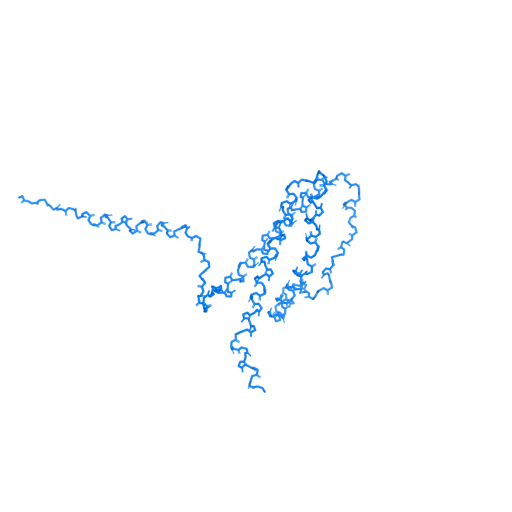A O 1
ATOM 762 N N . GLU A 1 96 ? 15.986 -10.920 -0.286 1.00 89.25 96 GLU A N 1
ATOM 763 C CA . GLU A 1 96 ? 16.133 -10.946 1.173 1.00 89.25 96 GLU A CA 1
ATOM 764 C C . GLU A 1 96 ? 17.069 -9.842 1.677 1.00 89.25 96 GLU A C 1
ATOM 766 O O . GLU A 1 96 ? 17.005 -9.422 2.831 1.00 89.25 96 GLU A O 1
ATOM 771 N N . ASN A 1 97 ? 17.977 -9.380 0.816 1.00 92.31 97 ASN A N 1
ATOM 772 C CA . ASN A 1 97 ? 18.989 -8.393 1.157 1.00 92.31 97 ASN A CA 1
ATOM 773 C C . ASN A 1 97 ? 19.423 -7.567 -0.062 1.00 92.31 97 ASN A C 1
ATOM 775 O O . ASN A 1 97 ? 19.074 -7.839 -1.217 1.00 92.31 97 ASN A O 1
ATOM 779 N N . LYS A 1 98 ? 20.207 -6.526 0.220 1.00 91.88 98 LYS A N 1
ATOM 780 C CA . LYS A 1 98 ? 20.709 -5.570 -0.770 1.00 91.88 98 LYS A CA 1
ATOM 781 C C . LYS A 1 98 ? 21.594 -6.243 -1.821 1.00 91.88 98 LYS A C 1
ATOM 783 O O . LYS A 1 98 ? 21.564 -5.862 -2.988 1.00 91.88 98 LYS A O 1
ATOM 788 N N . GLU A 1 99 ? 22.378 -7.229 -1.417 1.00 94.12 99 GLU A N 1
ATOM 789 C CA . GLU A 1 99 ? 23.317 -7.959 -2.257 1.00 94.12 99 GLU A CA 1
ATOM 790 C C . GLU A 1 99 ? 22.553 -8.788 -3.284 1.00 94.12 99 GLU A C 1
ATOM 792 O O . GLU A 1 99 ? 22.853 -8.694 -4.470 1.00 94.12 99 GLU A O 1
ATOM 797 N N . GLN A 1 100 ? 21.507 -9.506 -2.877 1.00 93.12 100 GLN A N 1
ATOM 798 C CA . GLN A 1 100 ? 20.615 -10.199 -3.801 1.00 93.12 100 GLN A CA 1
ATOM 799 C C . GLN A 1 100 ? 19.923 -9.204 -4.740 1.00 93.12 100 GLN A C 1
ATOM 801 O O . GLN A 1 100 ? 19.953 -9.397 -5.953 1.00 93.12 100 GLN A O 1
ATOM 806 N N . ALA A 1 101 ? 19.376 -8.105 -4.207 1.00 92.88 101 ALA A N 1
ATOM 807 C CA . ALA A 1 101 ? 18.685 -7.092 -5.006 1.00 92.88 101 ALA A CA 1
ATOM 808 C C . ALA A 1 101 ? 19.572 -6.495 -6.114 1.00 92.88 101 ALA A C 1
ATOM 810 O O . ALA A 1 101 ? 19.108 -6.310 -7.234 1.00 92.88 101 ALA A O 1
ATOM 811 N N . ARG A 1 102 ? 20.862 -6.252 -5.839 1.00 92.81 102 ARG A N 1
ATOM 812 C CA . ARG A 1 102 ? 21.830 -5.708 -6.813 1.00 92.81 102 ARG A CA 1
ATOM 813 C C . ARG A 1 102 ? 22.063 -6.595 -8.037 1.00 92.81 102 ARG A C 1
ATOM 815 O O . ARG A 1 102 ? 22.474 -6.077 -9.070 1.00 92.81 102 ARG A O 1
ATOM 822 N N . HIS A 1 103 ? 21.841 -7.902 -7.918 1.00 93.00 103 HIS A N 1
ATOM 823 C CA . HIS A 1 103 ? 22.033 -8.858 -9.013 1.00 93.00 103 HIS A CA 1
ATOM 824 C C . HIS A 1 103 ? 20.730 -9.176 -9.765 1.00 93.00 103 HIS A C 1
ATOM 826 O O . HIS A 1 103 ? 20.762 -9.886 -10.770 1.00 93.00 103 HIS A O 1
ATOM 832 N N . ILE A 1 104 ? 19.585 -8.667 -9.300 1.00 91.69 104 ILE A N 1
ATOM 833 C CA . ILE A 1 104 ? 18.292 -8.838 -9.965 1.00 91.69 104 ILE A CA 1
ATOM 834 C C . ILE A 1 104 ? 18.108 -7.714 -10.986 1.00 91.69 104 ILE A C 1
ATOM 836 O O . ILE A 1 104 ? 18.416 -6.550 -10.732 1.00 91.69 104 ILE A O 1
ATOM 840 N N . ARG A 1 105 ? 17.580 -8.068 -12.160 1.00 91.12 105 ARG A N 1
ATOM 841 C CA . ARG A 1 105 ? 17.216 -7.090 -13.187 1.00 91.12 105 ARG A CA 1
ATOM 842 C C . ARG A 1 105 ? 16.149 -6.129 -12.665 1.00 91.12 105 ARG A C 1
ATOM 844 O O . ARG A 1 105 ? 15.209 -6.550 -11.992 1.00 91.12 105 ARG A O 1
ATOM 851 N N . TYR A 1 106 ? 16.267 -4.854 -13.012 1.00 88.00 106 TYR A N 1
ATOM 852 C CA . TYR A 1 106 ? 15.365 -3.811 -12.527 1.00 88.00 106 TYR A CA 1
ATOM 853 C C . TYR A 1 106 ? 13.885 -4.106 -12.838 1.00 88.00 106 TYR A C 1
ATOM 855 O O . TYR A 1 106 ? 13.024 -3.926 -11.981 1.00 88.00 106 TYR A O 1
ATOM 863 N N . GLU A 1 107 ? 13.591 -4.664 -14.012 1.00 87.81 107 GLU A N 1
ATOM 864 C CA . GLU A 1 107 ? 12.241 -5.058 -14.426 1.00 87.81 107 GLU A CA 1
ATOM 865 C C . GLU A 1 107 ? 11.667 -6.160 -13.530 1.00 87.81 107 GLU A C 1
ATOM 867 O O . GLU A 1 107 ? 10.480 -6.156 -13.211 1.00 87.81 107 GLU A O 1
ATOM 872 N N . ALA A 1 108 ? 12.511 -7.101 -13.098 1.00 90.31 108 ALA A N 1
ATOM 873 C CA . ALA A 1 108 ? 12.103 -8.156 -12.180 1.00 90.31 108 ALA A CA 1
ATOM 874 C C . ALA A 1 108 ? 11.852 -7.604 -10.768 1.00 90.31 108 ALA A C 1
ATOM 876 O O . ALA A 1 108 ? 10.902 -8.036 -10.127 1.00 90.31 108 ALA A O 1
ATOM 877 N N . LEU A 1 109 ? 12.633 -6.615 -10.310 1.00 91.00 109 LEU A N 1
ATOM 878 C CA . LEU A 1 109 ? 12.378 -5.927 -9.037 1.00 91.00 109 LEU A CA 1
ATOM 879 C C . LEU A 1 109 ? 11.048 -5.165 -9.057 1.00 91.00 109 LEU A C 1
ATOM 881 O O . LEU A 1 109 ? 10.270 -5.280 -8.112 1.00 91.00 109 LEU A O 1
ATOM 885 N N . LEU A 1 110 ? 10.765 -4.427 -10.135 1.00 90.81 110 LEU A N 1
ATOM 886 C CA . LEU A 1 110 ? 9.485 -3.735 -10.288 1.00 90.81 110 LEU A CA 1
ATOM 887 C C . LEU A 1 110 ? 8.313 -4.712 -10.353 1.00 90.81 110 LEU A C 1
ATOM 889 O O . LEU A 1 110 ? 7.315 -4.489 -9.679 1.00 90.81 110 LEU A O 1
ATOM 893 N N . LYS A 1 111 ? 8.459 -5.824 -11.083 1.00 91.12 111 LYS A N 1
ATOM 894 C CA . LYS A 1 111 ? 7.443 -6.880 -11.137 1.00 91.12 111 LYS A CA 1
ATOM 895 C C . LYS A 1 111 ? 7.192 -7.521 -9.769 1.00 91.12 111 LYS A C 1
ATOM 897 O O . LYS A 1 111 ? 6.048 -7.799 -9.432 1.00 91.12 111 LYS A O 1
ATOM 902 N N . SER A 1 112 ? 8.234 -7.746 -8.968 1.00 92.25 112 SER A N 1
ATOM 903 C CA . SER A 1 112 ? 8.061 -8.210 -7.586 1.00 92.25 112 SER A CA 1
ATOM 904 C C . SER A 1 112 ? 7.316 -7.179 -6.733 1.00 92.25 112 SER A C 1
ATOM 906 O O . SER A 1 112 ? 6.458 -7.561 -5.943 1.00 92.25 112 SER A O 1
ATOM 908 N N . GLY A 1 113 ? 7.612 -5.885 -6.897 1.00 92.38 113 GLY A N 1
ATOM 909 C CA . GLY A 1 113 ? 6.888 -4.803 -6.223 1.00 92.38 113 GLY A CA 1
ATOM 910 C C . GLY A 1 113 ? 5.407 -4.762 -6.601 1.00 92.38 113 GLY A C 1
ATOM 911 O O . GLY A 1 113 ? 4.558 -4.719 -5.716 1.00 92.38 113 GLY A O 1
ATOM 912 N N . ASP A 1 114 ? 5.108 -4.855 -7.895 1.00 93.69 114 ASP A N 1
ATOM 913 C CA . ASP A 1 114 ? 3.751 -4.935 -8.447 1.00 93.69 114 ASP A CA 1
ATOM 914 C C . ASP A 1 114 ? 2.961 -6.110 -7.849 1.00 93.69 114 ASP A C 1
ATOM 916 O O . ASP A 1 114 ? 1.913 -5.908 -7.244 1.00 93.69 114 ASP A O 1
ATOM 920 N N . MET A 1 115 ? 3.538 -7.319 -7.856 1.00 94.25 115 MET A N 1
ATOM 921 C CA . MET A 1 115 ? 2.920 -8.507 -7.248 1.00 94.25 115 MET A CA 1
ATOM 922 C C . MET A 1 115 ? 2.599 -8.339 -5.758 1.00 94.25 115 MET A C 1
ATOM 924 O O . MET A 1 115 ? 1.605 -8.882 -5.275 1.00 94.25 115 MET A O 1
ATOM 928 N N . ILE A 1 116 ? 3.449 -7.633 -5.005 1.00 94.50 116 ILE A N 1
ATOM 929 C CA . ILE A 1 116 ? 3.193 -7.359 -3.586 1.00 94.50 116 ILE A CA 1
ATOM 930 C C . ILE A 1 116 ? 2.029 -6.381 -3.445 1.00 94.50 116 ILE A C 1
ATOM 932 O O . ILE A 1 116 ? 1.151 -6.621 -2.620 1.00 94.50 116 ILE A O 1
ATOM 936 N N . LEU A 1 117 ? 2.024 -5.293 -4.218 1.00 95.00 117 LEU A N 1
ATOM 937 C CA . LEU A 1 117 ? 0.973 -4.275 -4.170 1.00 95.00 117 LEU A CA 1
ATOM 938 C C . LEU A 1 117 ? -0.389 -4.882 -4.539 1.00 95.00 117 LEU A C 1
ATOM 940 O O . LEU A 1 117 ? -1.337 -4.731 -3.770 1.00 95.00 117 LEU A O 1
ATOM 944 N N . ASP A 1 118 ? -0.448 -5.670 -5.616 1.00 94.69 118 ASP A N 1
ATOM 945 C CA . ASP A 1 118 ? -1.628 -6.441 -6.033 1.00 94.69 118 ASP A CA 1
ATOM 946 C C . ASP A 1 118 ? -2.131 -7.365 -4.918 1.00 94.69 118 ASP A C 1
ATOM 948 O O . ASP A 1 118 ? -3.319 -7.405 -4.596 1.00 94.69 118 ASP A O 1
ATOM 952 N N . ALA A 1 119 ? -1.220 -8.101 -4.273 1.00 95.12 119 ALA A N 1
ATOM 953 C CA . ALA A 1 119 ? -1.584 -9.027 -3.206 1.00 95.12 119 ALA A CA 1
ATOM 954 C C . ALA A 1 119 ? -2.212 -8.325 -1.988 1.00 95.12 119 ALA A C 1
ATOM 956 O O . ALA A 1 119 ? -2.875 -8.987 -1.186 1.00 95.12 119 ALA A O 1
ATOM 957 N N . TRP A 1 120 ? -2.005 -7.017 -1.816 1.00 95.38 120 TRP A N 1
ATOM 958 C CA . TRP A 1 120 ? -2.569 -6.228 -0.720 1.00 95.38 120 TRP A CA 1
ATOM 959 C C . TRP A 1 120 ? -3.878 -5.508 -1.064 1.00 95.38 120 TRP A C 1
ATOM 961 O O . TRP A 1 120 ? -4.542 -5.063 -0.129 1.00 95.38 120 TRP A O 1
ATOM 971 N N . GLU A 1 121 ? -4.301 -5.462 -2.331 1.00 94.38 121 GLU A N 1
ATOM 972 C CA . GLU A 1 121 ? -5.544 -4.799 -2.759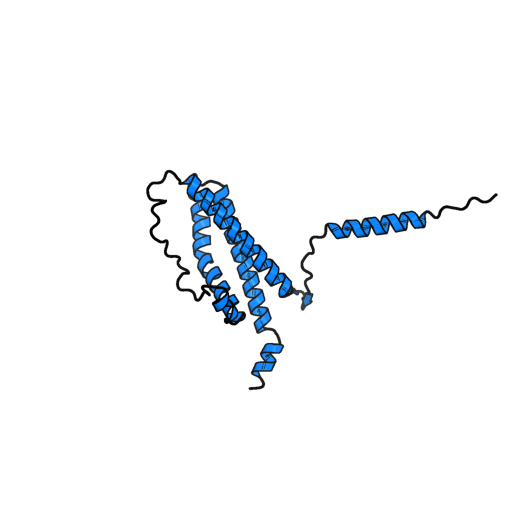 1.00 94.38 121 GLU A CA 1
ATOM 973 C C . GLU A 1 121 ? -6.765 -5.333 -1.985 1.00 94.38 121 GLU A C 1
ATOM 975 O O . GLU A 1 121 ? -7.384 -4.616 -1.198 1.00 94.38 121 GLU A O 1
ATOM 980 N N . ASN A 1 122 ? -7.057 -6.632 -2.115 1.00 95.69 122 ASN A N 1
ATOM 981 C CA . ASN A 1 122 ? -8.211 -7.251 -1.455 1.00 95.69 122 ASN A CA 1
ATOM 982 C C . ASN A 1 122 ? -8.139 -7.205 0.089 1.00 95.69 122 ASN A C 1
ATOM 984 O O . ASN A 1 122 ? -9.142 -6.850 0.716 1.00 95.69 122 ASN A O 1
ATOM 988 N N . PRO A 1 123 ? -7.002 -7.537 0.744 1.00 95.19 123 PRO A N 1
ATOM 989 C CA . PRO A 1 123 ? -6.885 -7.409 2.197 1.00 95.19 123 PRO A CA 1
ATOM 990 C C . PRO A 1 123 ? -7.143 -5.994 2.725 1.00 95.19 123 PRO A C 1
ATOM 992 O O . PRO A 1 123 ? -7.787 -5.848 3.763 1.00 95.19 123 PRO A O 1
ATOM 995 N N . LEU A 1 124 ? -6.662 -4.955 2.035 1.00 95.69 124 LEU A N 1
ATOM 996 C CA . LEU A 1 124 ? -6.867 -3.566 2.453 1.00 95.69 124 LEU A CA 1
ATOM 997 C C . LEU A 1 124 ? -8.305 -3.109 2.234 1.00 95.69 124 LEU A C 1
ATOM 999 O O . LEU A 1 124 ? -8.857 -2.407 3.080 1.00 95.69 124 LEU A O 1
ATOM 1003 N N . ASP A 1 125 ? -8.923 -3.533 1.136 1.00 96.12 125 ASP A N 1
ATOM 1004 C CA . ASP A 1 125 ? -10.333 -3.282 0.860 1.00 96.12 125 ASP A CA 1
ATOM 1005 C C . ASP A 1 125 ? -11.225 -3.853 1.956 1.00 96.12 125 ASP A C 1
ATOM 1007 O O . ASP A 1 125 ? -12.063 -3.139 2.515 1.00 96.12 125 ASP A O 1
ATOM 1011 N N . TYR A 1 126 ? -10.979 -5.112 2.318 1.00 96.81 126 TYR A N 1
ATOM 1012 C CA . TYR A 1 126 ? -11.682 -5.771 3.407 1.00 96.81 126 TYR A CA 1
ATOM 1013 C C . TYR A 1 126 ? -11.423 -5.077 4.750 1.00 96.81 126 TYR A C 1
ATOM 1015 O O . TYR A 1 126 ? -12.370 -4.763 5.468 1.00 96.81 126 TYR A O 1
ATOM 1023 N N . LEU A 1 127 ? -10.161 -4.765 5.070 1.00 95.25 127 LEU A N 1
ATOM 1024 C CA . LEU A 1 127 ? -9.793 -4.086 6.314 1.00 95.25 127 LEU A CA 1
ATOM 1025 C C . LEU A 1 127 ? -10.529 -2.748 6.476 1.00 95.25 127 LEU A C 1
ATOM 1027 O O . LEU A 1 127 ? -11.136 -2.505 7.515 1.00 95.25 127 LEU A O 1
ATOM 1031 N N . VAL A 1 128 ? -10.492 -1.883 5.460 1.00 96.38 128 VAL A N 1
ATOM 1032 C CA . VAL A 1 128 ? -11.138 -0.561 5.511 1.00 96.38 128 VAL A CA 1
ATOM 1033 C C . VAL A 1 128 ? -12.658 -0.691 5.630 1.00 96.38 128 VAL A C 1
ATOM 1035 O O . VAL A 1 128 ? -13.282 0.064 6.381 1.00 96.38 128 VAL A O 1
ATOM 1038 N N . SER A 1 129 ? -13.252 -1.657 4.924 1.00 96.69 129 SER A N 1
ATOM 1039 C CA . SER A 1 129 ? -14.686 -1.945 5.008 1.00 96.69 129 SER A CA 1
ATOM 1040 C C . SER A 1 129 ? -15.093 -2.368 6.421 1.00 96.69 129 SER A C 1
ATOM 1042 O O . SER A 1 129 ? -16.003 -1.777 7.001 1.00 96.69 129 SER A O 1
ATOM 1044 N N . GLU A 1 130 ? -14.391 -3.338 7.007 1.00 96.56 130 GLU A N 1
ATOM 1045 C CA . GL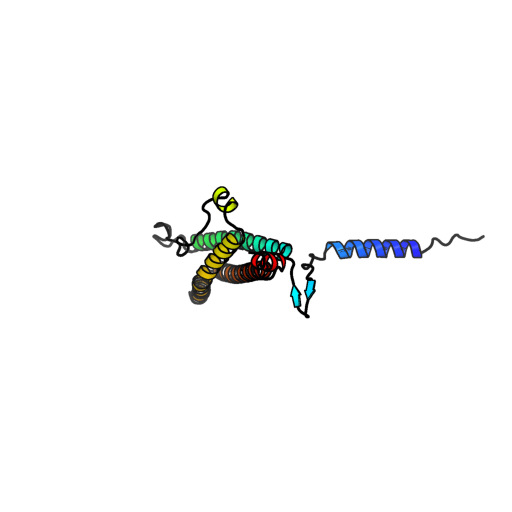U A 1 130 ? -14.694 -3.851 8.347 1.00 96.56 130 GLU A CA 1
ATOM 1046 C C . GLU A 1 130 ? -14.475 -2.800 9.437 1.00 96.56 130 GLU A C 1
ATOM 1048 O O . GLU A 1 130 ? -15.321 -2.615 10.309 1.00 96.56 130 GLU A O 1
ATOM 1053 N N . LEU A 1 131 ? -13.373 -2.047 9.379 1.00 95.31 131 LEU A N 1
ATOM 1054 C CA . LEU A 1 131 ? -13.111 -0.985 10.356 1.00 95.31 131 LEU A CA 1
ATOM 1055 C C . LEU A 1 131 ? -14.212 0.086 10.363 1.00 95.31 131 LEU A C 1
ATOM 1057 O O . LEU A 1 131 ? -14.460 0.694 11.400 1.00 95.31 131 LEU A O 1
ATOM 1061 N N . SER A 1 132 ? -14.885 0.293 9.229 1.00 91.94 132 SER A N 1
ATOM 1062 C CA . SER A 1 132 ? -15.974 1.265 9.094 1.00 91.94 132 SER A CA 1
ATOM 1063 C C . SER A 1 132 ? -17.325 0.742 9.600 1.00 91.94 132 SER A C 1
ATOM 1065 O O . SER A 1 132 ? -18.238 1.534 9.840 1.00 91.94 132 SER A O 1
ATOM 1067 N N . THR A 1 133 ? -17.487 -0.577 9.747 1.00 94.69 133 THR A N 1
ATOM 1068 C CA . THR A 1 133 ? -18.741 -1.208 10.197 1.00 94.69 133 THR A CA 1
ATOM 1069 C C . THR A 1 133 ? -18.709 -1.556 11.686 1.00 94.69 133 THR A C 1
ATOM 1071 O O . THR A 1 133 ? -19.749 -1.537 12.355 1.00 94.69 133 THR A O 1
ATOM 1074 N N . ILE A 1 134 ? -17.524 -1.856 12.225 1.00 93.69 134 ILE A N 1
ATOM 1075 C CA . ILE A 1 134 ? -17.327 -2.199 13.632 1.00 93.69 134 ILE A CA 1
ATOM 1076 C C . ILE A 1 134 ? -17.532 -0.957 14.506 1.00 93.69 134 ILE A C 1
ATOM 1078 O O . ILE A 1 134 ? -16.953 0.107 14.296 1.00 93.69 134 ILE A O 1
ATOM 1082 N N . LYS A 1 135 ? -18.348 -1.100 15.554 1.00 91.12 135 LYS A N 1
ATOM 1083 C CA . LYS A 1 135 ? -18.570 -0.028 16.532 1.00 91.12 135 LYS A CA 1
ATOM 1084 C C . LYS A 1 135 ? -17.345 0.168 17.424 1.00 91.12 135 LYS A C 1
ATOM 1086 O O . LYS A 1 135 ? -16.704 -0.800 17.821 1.00 91.12 135 LYS A O 1
ATOM 1091 N N . ASN A 1 136 ? -17.123 1.412 17.845 1.00 90.50 136 ASN A N 1
ATOM 1092 C CA . ASN A 1 136 ? -16.079 1.814 18.796 1.00 90.50 136 ASN A CA 1
ATOM 1093 C C . ASN A 1 136 ? -14.632 1.647 18.299 1.00 90.50 136 ASN A C 1
ATOM 1095 O O . ASN A 1 136 ? -13.714 1.684 19.115 1.00 90.50 136 ASN A O 1
ATOM 1099 N N . VAL A 1 137 ? -14.408 1.502 16.990 1.00 94.38 137 VAL A N 1
ATOM 1100 C CA . VAL A 1 137 ? -13.066 1.659 16.415 1.00 94.38 137 VAL A CA 1
ATOM 1101 C C . VAL A 1 137 ? -12.699 3.150 16.437 1.00 94.38 137 VAL A C 1
ATOM 1103 O O . VAL A 1 137 ? -13.507 3.972 16.007 1.00 94.38 137 VAL A O 1
ATOM 1106 N N . PRO A 1 138 ? -11.509 3.536 16.927 1.00 95.38 138 PRO A N 1
ATOM 1107 C CA . PRO A 1 138 ? -11.045 4.917 16.863 1.00 95.38 138 PRO A CA 1
ATOM 1108 C C . PRO A 1 138 ? -10.949 5.440 15.425 1.00 95.38 138 PRO A C 1
ATOM 1110 O O . PRO A 1 138 ? -10.322 4.806 14.575 1.00 95.38 138 PRO A O 1
ATOM 1113 N N . ASP A 1 139 ? -11.450 6.654 15.183 1.00 95.56 139 ASP A N 1
ATOM 1114 C CA . ASP A 1 139 ? -11.405 7.307 13.864 1.00 95.56 139 ASP A CA 1
ATOM 1115 C C . ASP A 1 139 ? -9.988 7.390 13.282 1.00 95.56 139 ASP A C 1
ATOM 1117 O O . ASP A 1 139 ? -9.807 7.299 12.071 1.00 95.56 139 ASP A O 1
ATOM 1121 N N . ILE A 1 140 ? -8.965 7.519 14.137 1.00 95.81 140 ILE A N 1
ATOM 1122 C CA . ILE A 1 140 ? -7.557 7.552 13.720 1.00 95.81 140 ILE A CA 1
ATOM 1123 C C . ILE A 1 140 ? -7.091 6.239 13.072 1.00 95.81 140 ILE A C 1
ATOM 1125 O O . ILE A 1 140 ? -6.262 6.262 12.167 1.00 95.81 140 ILE A O 1
ATOM 1129 N N . ILE A 1 141 ? -7.630 5.094 13.503 1.00 96.75 141 ILE A N 1
ATOM 1130 C CA . ILE A 1 141 ? -7.322 3.782 12.918 1.00 96.75 141 ILE A CA 1
ATOM 1131 C C . ILE A 1 141 ? -8.000 3.672 11.548 1.00 96.75 141 ILE A C 1
ATOM 1133 O O . ILE A 1 141 ? -7.357 3.287 10.571 1.00 96.75 141 ILE A O 1
ATOM 1137 N N . ILE A 1 142 ? -9.275 4.069 11.463 1.00 96.56 142 ILE A N 1
ATOM 1138 C CA . ILE A 1 142 ? -10.058 4.051 10.219 1.00 96.56 142 ILE A CA 1
ATOM 1139 C C . ILE A 1 142 ? -9.419 4.969 9.167 1.00 96.56 142 ILE A C 1
ATOM 1141 O O . ILE A 1 142 ? -9.216 4.560 8.019 1.00 96.56 142 ILE A O 1
ATOM 1145 N N . SER A 1 143 ? -9.072 6.202 9.547 1.00 96.56 143 SER A N 1
ATOM 1146 C CA . SER A 1 143 ? -8.500 7.192 8.632 1.00 96.56 143 SER A CA 1
ATOM 1147 C C . SER A 1 143 ? -7.123 6.770 8.122 1.00 96.56 143 SER A C 1
ATOM 1149 O O . SER A 1 143 ? -6.903 6.789 6.913 1.00 96.56 143 SER A O 1
ATOM 1151 N N . LYS A 1 144 ? -6.236 6.278 8.998 1.00 96.75 144 LYS A N 1
ATOM 1152 C CA . LYS A 1 144 ? -4.921 5.756 8.595 1.00 96.75 144 LYS A CA 1
ATOM 1153 C C . LYS A 1 144 ? -5.033 4.567 7.650 1.00 96.75 144 LYS A C 1
ATOM 1155 O O . LYS A 1 144 ? -4.381 4.570 6.612 1.00 96.75 144 LYS A O 1
ATOM 1160 N N . ALA A 1 145 ? -5.874 3.576 7.958 1.00 97.19 145 ALA A N 1
ATOM 1161 C CA . ALA A 1 145 ? -6.078 2.430 7.069 1.00 97.19 145 ALA A CA 1
ATOM 1162 C C . ALA A 1 145 ? -6.590 2.872 5.685 1.00 97.19 145 ALA A C 1
ATOM 1164 O O . ALA A 1 145 ? -6.107 2.405 4.652 1.00 97.19 145 ALA A O 1
ATOM 1165 N N . THR A 1 146 ? -7.518 3.833 5.663 1.00 96.94 146 THR A N 1
ATOM 1166 C CA . THR A 1 146 ? -8.060 4.415 4.428 1.00 96.94 146 THR A CA 1
ATOM 1167 C C . THR A 1 146 ? -6.987 5.146 3.619 1.00 96.94 146 THR A C 1
ATOM 1169 O O . THR A 1 146 ? -6.928 5.011 2.395 1.00 96.94 146 THR A O 1
ATOM 1172 N N . ASP A 1 147 ? -6.125 5.917 4.277 1.00 96.56 147 ASP A N 1
ATOM 1173 C CA . ASP A 1 147 ? -5.075 6.682 3.611 1.00 96.56 147 ASP A CA 1
ATOM 1174 C C . ASP A 1 147 ? -3.926 5.795 3.122 1.00 96.56 147 ASP A C 1
ATOM 1176 O O . ASP A 1 147 ? -3.437 6.011 2.011 1.00 96.56 147 ASP A O 1
ATOM 1180 N N . ILE A 1 148 ? -3.565 4.749 3.870 1.00 97.06 148 ILE A N 1
ATOM 1181 C CA . ILE A 1 148 ? -2.629 3.706 3.427 1.00 97.06 148 ILE A CA 1
ATOM 1182 C C . ILE A 1 148 ? -3.145 3.044 2.147 1.00 97.06 148 ILE A C 1
ATOM 1184 O O . ILE A 1 148 ? -2.404 2.979 1.166 1.00 97.06 148 ILE A O 1
ATOM 1188 N N . LYS A 1 149 ? -4.422 2.629 2.109 1.00 97.06 149 LYS A N 1
ATOM 1189 C CA . LYS A 1 149 ? -5.047 2.052 0.906 1.00 97.06 149 LYS A CA 1
ATOM 1190 C C . LYS A 1 149 ? -4.915 2.987 -0.302 1.00 97.06 149 LYS A C 1
ATOM 1192 O O . LYS A 1 149 ? -4.459 2.571 -1.363 1.00 97.06 149 LYS A O 1
ATOM 1197 N N . LYS A 1 150 ? -5.255 4.273 -0.147 1.00 96.31 150 LYS A N 1
ATOM 1198 C CA . LYS A 1 150 ? -5.130 5.261 -1.238 1.00 96.31 150 LYS A CA 1
ATOM 1199 C C . LYS A 1 150 ? -3.689 5.405 -1.729 1.00 96.31 150 LYS A C 1
ATOM 1201 O O . LYS A 1 150 ? -3.461 5.470 -2.936 1.00 96.31 150 LYS A O 1
ATOM 1206 N N . LYS A 1 151 ? -2.720 5.476 -0.810 1.00 95.38 151 LYS A N 1
ATOM 1207 C CA . LYS A 1 151 ? -1.304 5.625 -1.166 1.00 95.38 151 LYS A CA 1
ATOM 1208 C C . LYS A 1 151 ? -0.758 4.371 -1.845 1.00 95.38 151 LYS A C 1
ATOM 1210 O O . LYS A 1 151 ? -0.016 4.513 -2.809 1.00 95.38 151 LYS A O 1
ATOM 1215 N N . ILE A 1 152 ? -1.146 3.175 -1.403 1.00 96.00 152 ILE A N 1
ATOM 1216 C CA . ILE A 1 152 ? -0.760 1.911 -2.051 1.00 96.00 152 ILE A CA 1
ATOM 1217 C C . ILE A 1 152 ? -1.250 1.884 -3.500 1.00 96.00 152 ILE A C 1
ATOM 1219 O O . ILE A 1 152 ? -0.442 1.648 -4.396 1.00 96.00 152 ILE A O 1
ATOM 1223 N N . ASN A 1 153 ? -2.504 2.271 -3.753 1.00 94.69 153 ASN A N 1
ATOM 1224 C CA . ASN A 1 153 ? -3.029 2.386 -5.118 1.00 94.69 153 ASN A CA 1
ATOM 1225 C C . ASN A 1 153 ? -2.245 3.418 -5.953 1.00 94.69 153 ASN A C 1
ATOM 1227 O O . ASN A 1 153 ? -1.980 3.209 -7.137 1.00 94.69 153 ASN A O 1
ATOM 1231 N N . ALA A 1 154 ? -1.835 4.539 -5.350 1.00 93.00 154 ALA A N 1
ATOM 1232 C CA . ALA A 1 154 ? -1.003 5.535 -6.027 1.00 93.00 154 ALA A CA 1
ATOM 1233 C C . ALA A 1 154 ? 0.404 5.001 -6.364 1.00 93.00 154 ALA A C 1
ATOM 1235 O O . ALA A 1 154 ? 0.899 5.251 -7.464 1.00 93.00 154 ALA A O 1
ATOM 1236 N N . VAL A 1 155 ? 1.029 4.233 -5.464 1.00 95.44 155 VAL A N 1
ATOM 1237 C CA . VAL A 1 155 ? 2.319 3.570 -5.719 1.00 95.44 155 VAL A CA 1
ATOM 1238 C C . VAL A 1 155 ? 2.183 2.538 -6.835 1.00 95.44 155 VAL A C 1
ATOM 1240 O O . VAL A 1 155 ? 3.002 2.541 -7.749 1.00 95.44 155 VAL A O 1
ATOM 1243 N N . GLN A 1 156 ? 1.137 1.713 -6.815 1.00 94.62 156 GLN A N 1
ATOM 1244 C CA . GLN A 1 156 ? 0.860 0.711 -7.848 1.00 94.62 156 GLN A CA 1
ATOM 1245 C C . GLN A 1 156 ? 0.691 1.354 -9.230 1.00 94.62 156 GLN A C 1
ATOM 1247 O O . GLN A 1 156 ? 1.297 0.910 -10.203 1.00 94.62 156 GLN A O 1
ATOM 1252 N N . ASN A 1 157 ? -0.030 2.475 -9.318 1.00 90.75 157 ASN A N 1
ATOM 1253 C CA . ASN A 1 157 ? -0.119 3.259 -10.553 1.00 90.75 157 ASN A CA 1
ATOM 1254 C C . ASN A 1 157 ? 1.256 3.758 -11.029 1.00 90.75 157 ASN A C 1
ATOM 1256 O O . ASN A 1 157 ? 1.551 3.703 -12.224 1.00 90.75 157 ASN A O 1
ATOM 1260 N N . GLY A 1 158 ? 2.106 4.217 -10.106 1.00 89.62 158 GLY A N 1
ATOM 1261 C CA . GLY A 1 158 ? 3.482 4.617 -10.405 1.00 89.62 158 GLY A CA 1
ATOM 1262 C C . GLY A 1 158 ? 4.331 3.455 -10.929 1.00 89.62 158 GLY A C 1
ATOM 1263 O O . GLY A 1 158 ? 4.992 3.592 -11.956 1.00 89.62 158 GLY A O 1
ATOM 1264 N N . VAL A 1 159 ? 4.263 2.289 -10.283 1.00 91.81 159 VAL A N 1
ATOM 1265 C CA . VAL A 1 159 ? 4.965 1.066 -10.709 1.00 91.81 159 VAL A CA 1
ATOM 1266 C C . VAL A 1 159 ? 4.499 0.624 -12.099 1.00 91.81 159 VAL A C 1
ATOM 1268 O O . VAL A 1 159 ? 5.333 0.382 -12.971 1.00 91.81 159 VAL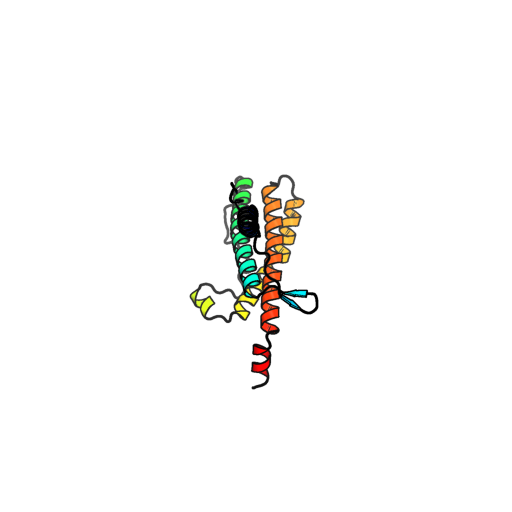 A O 1
ATOM 1271 N N . ASN A 1 160 ? 3.192 0.629 -12.361 1.00 89.81 160 ASN A N 1
ATOM 1272 C CA . ASN A 1 160 ? 2.625 0.332 -13.677 1.00 89.81 160 ASN A CA 1
ATOM 1273 C C . ASN A 1 160 ? 3.097 1.311 -14.763 1.00 89.81 160 ASN A C 1
ATOM 1275 O O . ASN A 1 160 ? 3.456 0.898 -15.871 1.00 89.81 160 ASN A O 1
ATOM 1279 N N . ALA A 1 161 ? 3.170 2.607 -14.446 1.00 87.00 161 ALA A N 1
ATOM 1280 C CA . ALA A 1 161 ? 3.712 3.610 -15.357 1.00 87.00 161 ALA A CA 1
ATOM 1281 C C . ALA A 1 161 ? 5.202 3.356 -15.663 1.00 87.00 161 ALA A C 1
ATOM 1283 O O . ALA A 1 161 ? 5.595 3.352 -16.835 1.00 87.00 161 ALA A O 1
ATOM 1284 N N . LEU A 1 162 ? 6.019 3.055 -14.648 1.00 87.75 162 LEU A N 1
ATOM 1285 C CA . LEU A 1 162 ? 7.434 2.698 -14.819 1.00 87.75 162 LEU A CA 1
ATOM 1286 C C . LEU A 1 162 ? 7.597 1.439 -15.683 1.00 87.75 162 LEU A C 1
ATOM 1288 O O . LEU A 1 162 ? 8.395 1.431 -16.618 1.00 87.75 162 LEU A O 1
ATOM 1292 N N . MET A 1 163 ? 6.790 0.400 -15.455 1.00 86.62 163 MET A N 1
ATOM 1293 C CA . MET A 1 163 ? 6.799 -0.806 -16.289 1.00 86.62 163 MET A CA 1
ATOM 1294 C C . MET A 1 163 ? 6.446 -0.506 -17.750 1.00 86.62 163 MET A C 1
ATOM 1296 O O . MET A 1 163 ? 7.140 -0.959 -18.662 1.00 86.62 163 MET A O 1
ATOM 1300 N N . SER A 1 164 ? 5.422 0.316 -17.990 1.00 83.31 164 SER A N 1
ATOM 1301 C CA . SER A 1 164 ? 4.996 0.673 -19.349 1.00 83.31 164 SER A CA 1
ATOM 1302 C C . SER A 1 164 ? 6.050 1.477 -20.124 1.00 83.31 164 SER A C 1
ATOM 1304 O O . SER A 1 164 ? 6.223 1.270 -21.329 1.00 83.31 164 SER A O 1
ATOM 1306 N N . THR A 1 165 ? 6.791 2.361 -19.446 1.00 77.38 165 THR A N 1
ATOM 1307 C CA . THR A 1 165 ? 7.838 3.186 -20.072 1.00 77.38 165 THR A CA 1
ATOM 1308 C C . THR A 1 165 ? 9.057 2.360 -20.472 1.00 77.38 165 THR A C 1
ATOM 1310 O O . THR A 1 165 ? 9.616 2.596 -21.542 1.00 77.38 165 THR A O 1
ATOM 1313 N N . MET A 1 166 ? 9.419 1.338 -19.690 1.00 69.38 166 MET A N 1
ATOM 1314 C CA . MET A 1 166 ? 10.496 0.408 -20.047 1.00 69.38 166 MET A CA 1
ATOM 1315 C C . MET A 1 166 ? 10.155 -0.445 -21.271 1.00 69.38 166 MET A C 1
ATOM 1317 O O . MET A 1 166 ? 10.985 -0.597 -22.164 1.00 69.38 166 MET A O 1
ATOM 1321 N N . VAL A 1 167 ? 8.919 -0.951 -21.355 1.00 59.34 167 VAL A N 1
ATOM 1322 C CA . VAL A 1 167 ? 8.452 -1.755 -22.501 1.00 59.34 167 VAL A CA 1
ATOM 1323 C C . VAL A 1 167 ? 8.306 -0.903 -23.771 1.00 59.34 167 VAL A C 1
ATOM 1325 O O . VAL A 1 167 ? 8.481 -1.402 -24.880 1.00 59.34 167 VAL A O 1
ATOM 1328 N N . SER A 1 168 ? 8.032 0.396 -23.619 1.00 52.81 168 SER A N 1
ATOM 1329 C CA . SER A 1 168 ? 7.807 1.335 -24.729 1.00 52.81 168 SER A CA 1
ATOM 1330 C C . SER A 1 168 ? 9.060 2.103 -25.170 1.00 52.81 168 SER A C 1
ATOM 1332 O O . SER A 1 168 ? 8.975 2.934 -26.078 1.00 52.81 168 SER A O 1
ATOM 1334 N N . SER A 1 169 ? 10.220 1.870 -24.544 1.00 43.88 169 SER A N 1
ATOM 1335 C CA . SER A 1 169 ? 11.461 2.524 -24.955 1.00 43.88 169 SER A CA 1
ATOM 1336 C C . SER A 1 169 ? 11.950 1.920 -26.280 1.00 43.88 169 SER A C 1
ATOM 1338 O O . SER A 1 169 ? 12.232 0.718 -26.333 1.00 43.88 169 SER A O 1
ATOM 1340 N N . PRO A 1 170 ? 12.101 2.711 -27.363 1.00 45.47 170 PRO A N 1
ATOM 1341 C CA . PRO A 1 170 ? 12.552 2.198 -28.659 1.00 45.47 170 PRO A CA 1
ATOM 1342 C C . PRO A 1 170 ? 13.929 1.522 -28.577 1.00 45.47 170 PRO A C 1
ATOM 1344 O O . PRO A 1 170 ? 14.237 0.665 -29.397 1.00 45.47 170 PRO A O 1
ATOM 1347 N N . ILE A 1 171 ? 14.724 1.827 -27.549 1.00 47.12 171 ILE A N 1
ATOM 1348 C CA . ILE A 1 171 ? 16.043 1.232 -27.303 1.00 47.12 171 ILE A CA 1
ATOM 1349 C C . ILE A 1 171 ? 15.943 -0.287 -27.021 1.00 47.12 171 ILE A C 1
ATOM 1351 O O . ILE A 1 171 ? 16.790 -1.055 -27.483 1.00 47.12 171 ILE A O 1
ATOM 1355 N N . CYS A 1 172 ? 14.878 -0.758 -26.357 1.00 44.62 172 CYS A N 1
ATOM 1356 C CA . CYS A 1 172 ? 14.642 -2.195 -26.153 1.00 44.62 172 CYS A CA 1
ATOM 1357 C C . CYS A 1 172 ? 14.052 -2.879 -27.394 1.00 44.62 172 CYS A C 1
ATOM 1359 O O . CYS A 1 172 ? 14.398 -4.025 -27.675 1.00 44.62 172 CYS A O 1
ATOM 1361 N N . VAL A 1 173 ? 13.225 -2.176 -28.176 1.00 44.12 173 VAL A N 1
ATOM 1362 C CA . VAL A 1 173 ? 12.659 -2.721 -29.422 1.00 44.12 173 VAL A CA 1
ATOM 1363 C C . VAL A 1 173 ? 13.758 -2.946 -30.463 1.00 44.12 173 VAL A C 1
ATOM 1365 O O . VAL A 1 173 ? 13.791 -3.998 -31.094 1.00 44.12 173 VAL A O 1
ATOM 1368 N N . PHE A 1 174 ? 14.718 -2.023 -30.593 1.00 40.53 174 PHE A N 1
ATOM 1369 C CA . PHE A 1 174 ? 15.843 -2.199 -31.518 1.00 40.53 174 PHE A CA 1
ATOM 1370 C C . PHE A 1 174 ? 16.737 -3.391 -31.151 1.00 40.53 174 PHE A C 1
ATOM 1372 O O . PHE A 1 174 ? 17.259 -4.045 -32.045 1.00 40.53 174 PHE A O 1
ATOM 1379 N N . SER A 1 175 ? 16.862 -3.742 -29.870 1.00 42.50 175 SER A N 1
ATOM 1380 C CA . SER A 1 175 ? 17.709 -4.865 -29.438 1.00 42.50 175 SER A CA 1
ATOM 1381 C C . SER A 1 175 ? 17.106 -6.248 -29.741 1.00 42.50 175 SER A C 1
ATOM 1383 O O . SER A 1 175 ? 17.835 -7.233 -29.775 1.00 42.50 175 SER A O 1
ATOM 1385 N N . LEU A 1 176 ? 15.792 -6.331 -29.987 1.00 43.59 176 LEU A N 1
ATOM 1386 C CA . LEU A 1 176 ? 15.094 -7.573 -30.352 1.00 43.59 176 LEU A CA 1
ATOM 1387 C C . LEU A 1 176 ? 15.039 -7.836 -31.866 1.00 43.59 176 LEU A C 1
ATOM 1389 O O . LEU A 1 176 ? 14.755 -8.958 -32.263 1.00 43.59 176 LEU A O 1
ATOM 1393 N N . PHE A 1 177 ? 15.322 -6.835 -32.704 1.00 42.78 177 PHE A N 1
ATOM 1394 C CA . PHE A 1 177 ? 15.332 -6.973 -34.170 1.00 42.78 177 PHE A CA 1
ATOM 1395 C C . PHE A 1 177 ? 16.730 -7.222 -34.767 1.00 42.78 177 PHE A C 1
ATOM 1397 O O . PHE A 1 177 ? 16.853 -7.358 -35.983 1.00 42.78 177 PHE A O 1
ATOM 1404 N N . PHE A 1 178 ? 17.775 -7.300 -33.935 1.00 41.19 178 PHE A N 1
ATOM 1405 C CA . PHE A 1 178 ? 19.155 -7.608 -34.349 1.00 41.19 178 PHE A CA 1
ATOM 1406 C C . PHE A 1 178 ? 19.692 -8.936 -33.773 1.00 41.19 178 PHE A C 1
ATOM 1408 O O . PHE A 1 178 ? 20.907 -9.119 -33.685 1.00 41.19 178 PHE A O 1
ATOM 1415 N N . LEU A 1 179 ? 18.801 -9.866 -33.409 1.00 39.31 179 LEU A N 1
ATOM 1416 C CA . LEU A 1 179 ? 19.119 -11.264 -33.088 1.00 39.31 179 LEU A CA 1
ATOM 1417 C C . LEU A 1 179 ? 18.443 -12.208 -34.084 1.00 39.31 179 LEU A C 1
ATOM 1419 O O . LEU A 1 179 ? 17.254 -11.971 -34.392 1.00 39.31 179 LEU A O 1
#

InterPro domains:
  IPR001400 Somatotropin/prolactin [PF00103] (16-168)
  IPR001400 Somatotropin/prolactin [PTHR11417] (1-167)
  IPR009079 Four-helical cytokine-like, core [G3DSA:1.20.1250.10] (26-170)
  IPR009079 Four-helical cytokine-like, core [SSF47266] (30-173)
  IPR018116 Somatotropin hormone, conserved site [PS00266] (87-120)

pLDDT: mean 79.26, std 18.75, range [33.88, 97.19]

Secondary structure (DSSP, 8-state):
-------HHHHHHHHHHHHHHHHGGG------PEEETTEEEPPHHHHHHHHHHHHHHHHHHHHHHHHHHHHHTTTSTTTTS------TTTTS---SSHHHHHHS-HHHHHHHHHHHHHHHHHHHHHHHHHHHHSTT--HHHHHHHHHHHHHHHHHHHHHHHHHHHHHT-HHHHHHHS--

Sequence (179 aa):
MLPSLIQPCSWILLLLLVNSSLLWKNVASLPMCAMRNDRCFMFFEDTFELAGSLSHNISIEVSELFTEFEKHYSNVPGLRDKSPMRCHTSFLPTPENKEQARHIRYEALLKSGDMILDAWENPLDYLVSELSTIKNVPDIIISKATDIKKKINAVQNGVNALMSTMVSSPICVFSLFFL

Radius of gyration: 25.72 Å; chains: 1; bounding box: 42×92×62 Å